Protein AF-A0A7S0E6U7-F1 (afdb_monomer)

pLDDT: mean 78.51, std 12.42, range [43.56, 93.94]

InterPro domains:
  IPR024671 Autophagy-related protein 22-like [PF11700] (1-164)
  IPR050495 Autophagy-related 22 and Lipoteichoic acid anchor flippase [PTHR23519] (1-165)

Solvent-accessible surface area (backbone atoms only — not comparable to full-atom values): 9053 Å² total; per-residue (Å²): 94,70,68,56,48,61,59,49,42,55,45,42,75,70,36,68,52,45,69,55,54,36,51,51,28,46,50,53,18,22,48,32,32,39,54,47,54,72,64,75,53,88,87,40,54,69,58,54,49,50,34,51,51,50,22,52,41,19,52,55,49,35,52,52,37,47,62,68,40,43,68,62,59,42,61,71,33,68,74,50,66,74,43,88,82,53,65,69,58,52,52,51,52,38,53,49,54,51,51,53,52,50,51,52,48,51,53,52,50,50,52,51,49,54,52,32,52,51,49,26,67,74,54,50,50,93,88,49,82,62,50,18,62,29,52,32,40,24,49,52,13,49,52,50,42,54,57,45,52,54,50,58,68,71,48,74,91,71,81,50,80,79,74,83,80,125

Radius of gyration: 19.23 Å; Cα contacts (8 Å, |Δi|>4): 139; chains: 1; bounding box: 40×36×55 Å

Sequence (166 aa):
QCLAFITFGALADYGRNRKFGLMLCTGVGSLSCMLFLLVSDPHMHSFAAWLTISSNVCFGLSVVYYNAFLPILVSFHPEVTSTSNSMDKIEEVENFMSTVGFMFGYIAGFIGAVFGVVLQALVGNEDNGRLGDRVTIFFAGLWWAGWSVWTFYCLGAHPGKPTPKL

Organism: NCBI:txid3032

Mean predicted aligned error: 8.81 Å

Foldseek 3Di:
DVVLCVVVLVCLQPPQQLLVLLVVLLVLLLVLLQCLLVPQDPVCVVVNVVSVVSNVSSVVSNVSSVLSCLLVVLCPDPVNVVDPDPPVVSVVVSVVVVVVVVVVVVVLVVVLVVVLVVQLVVVVDPPPRPSSVSVSSSSVSVSSVVVVVVVSVPDDRDRDDDDPDD

Nearest PDB structures (foldseek):
  4nqi-assembly2_D  TM=2.126E-01  e=6.933E+00  Dictyostelium discoideum
  2efk-assembly1_A-2  TM=1.876E-01  e=8.915E+00  Homo sapiens

Secondary structure (DSSP, 8-state):
-HHHHHHHHHHHHH-TTHHHHHHHHHHHHHHHHHHGGG--SGGGHHHHHHHHHHHHHHHHHHHHHHHHHHHHHHHTSHHHHHS---HHHHHHHHHHHHHHHHHHHHHHHHHHHHHHHHHHHHH--TTSTTHHHHHHHHHHHHHHHHHHHHHHHHS--PPPPPPPP-

Structure (mmCIF, N/CA/C/O backbone):
data_AF-A0A7S0E6U7-F1
#
_entry.id   AF-A0A7S0E6U7-F1
#
loop_
_atom_site.group_PDB
_atom_site.id
_atom_site.type_symbol
_atom_site.label_atom_id
_atom_site.label_alt_id
_atom_site.label_comp_id
_atom_site.label_asym_id
_atom_site.label_entity_id
_atom_site.label_seq_id
_atom_site.pdbx_PDB_ins_code
_atom_site.Cartn_x
_atom_site.Cartn_y
_atom_site.Cartn_z
_atom_site.occupancy
_atom_site.B_iso_or_equiv
_atom_site.auth_seq_id
_atom_site.auth_comp_id
_atom_site.auth_asym_id
_atom_site.auth_atom_id
_atom_site.pdbx_PDB_model_num
ATOM 1 N N . GLN A 1 1 ? 8.686 13.075 5.374 1.00 58.84 1 GLN A N 1
ATOM 2 C CA . GLN A 1 1 ? 7.913 12.010 6.051 1.00 58.84 1 GLN A CA 1
ATOM 3 C C . GLN A 1 1 ? 7.513 12.424 7.468 1.00 58.84 1 GLN A C 1
ATOM 5 O O . GLN A 1 1 ? 6.323 12.574 7.684 1.00 58.84 1 GLN A O 1
ATOM 10 N N . CYS A 1 2 ? 8.449 12.749 8.376 1.00 56.53 2 CYS A N 1
ATOM 11 C CA . CYS A 1 2 ? 8.138 13.178 9.757 1.00 56.53 2 CYS A CA 1
ATOM 12 C C . CYS A 1 2 ? 7.085 14.310 9.865 1.00 56.53 2 CYS A C 1
ATOM 14 O O . CYS A 1 2 ? 6.062 14.130 10.514 1.00 56.53 2 CYS A O 1
ATOM 16 N N . LEU A 1 3 ? 7.258 15.430 9.146 1.00 61.53 3 LEU A N 1
ATOM 17 C CA . LEU A 1 3 ? 6.282 16.538 9.158 1.00 61.53 3 LEU A CA 1
ATOM 18 C C . LEU A 1 3 ? 4.882 16.123 8.671 1.00 61.53 3 LEU A C 1
ATOM 20 O O . LEU A 1 3 ? 3.886 16.533 9.250 1.00 61.53 3 LEU A O 1
ATOM 24 N N . ALA A 1 4 ? 4.799 15.268 7.646 1.00 61.69 4 ALA A N 1
ATOM 25 C CA . ALA A 1 4 ? 3.521 14.779 7.134 1.00 61.69 4 ALA A CA 1
ATOM 26 C C . ALA A 1 4 ? 2.814 13.870 8.149 1.00 61.69 4 ALA A C 1
ATOM 28 O O . ALA A 1 4 ? 1.600 13.962 8.288 1.00 61.69 4 ALA A O 1
ATOM 29 N N . PHE A 1 5 ? 3.556 13.049 8.899 1.00 64.88 5 PHE A N 1
ATOM 30 C CA . PHE A 1 5 ? 2.982 12.259 9.991 1.00 64.88 5 PHE A CA 1
ATOM 31 C C . PHE A 1 5 ? 2.479 13.133 11.134 1.00 64.88 5 PHE A C 1
ATOM 33 O O . PHE A 1 5 ? 1.409 12.861 11.659 1.00 64.88 5 PHE A O 1
ATOM 40 N N . ILE A 1 6 ? 3.180 14.216 11.472 1.00 63.50 6 ILE A N 1
ATOM 41 C CA . ILE A 1 6 ? 2.727 15.142 12.517 1.00 63.50 6 ILE A CA 1
ATOM 42 C C . ILE A 1 6 ? 1.440 15.863 12.081 1.00 63.50 6 ILE A C 1
ATOM 44 O O . ILE A 1 6 ? 0.478 15.929 12.842 1.00 63.50 6 ILE A O 1
ATOM 48 N N . THR A 1 7 ? 1.381 16.371 10.846 1.00 66.00 7 THR A N 1
ATOM 49 C CA . THR A 1 7 ? 0.226 17.149 10.365 1.00 66.00 7 THR A CA 1
ATOM 50 C C . THR A 1 7 ? -0.982 16.275 10.020 1.00 66.00 7 THR A C 1
ATOM 52 O O . THR A 1 7 ? -2.103 16.579 10.424 1.00 66.00 7 THR A O 1
ATOM 55 N N . PHE A 1 8 ? -0.779 15.186 9.276 1.00 63.94 8 PHE A N 1
ATOM 56 C CA . PHE A 1 8 ? -1.872 14.317 8.835 1.00 63.94 8 PHE A CA 1
ATOM 57 C C . PHE A 1 8 ? -2.182 13.186 9.818 1.00 63.94 8 PHE A C 1
ATOM 59 O O . PHE A 1 8 ? -3.286 12.658 9.756 1.00 63.94 8 PHE A O 1
ATOM 66 N N . GLY A 1 9 ? -1.279 12.848 10.744 1.00 58.53 9 GLY A N 1
ATOM 67 C CA . GLY A 1 9 ? -1.579 11.950 11.865 1.00 58.53 9 GLY A CA 1
ATOM 68 C C . GLY A 1 9 ? -2.603 12.568 12.812 1.00 58.53 9 GLY A C 1
ATOM 69 O O . GLY A 1 9 ? -3.620 11.947 13.088 1.00 58.53 9 GLY A O 1
ATOM 70 N N . ALA A 1 10 ? -2.452 13.854 13.152 1.00 58.75 10 ALA A N 1
ATOM 71 C CA . ALA A 1 10 ? -3.490 14.589 13.879 1.00 58.75 10 ALA A CA 1
ATOM 72 C C . ALA A 1 10 ? -4.824 14.634 13.100 1.00 58.75 10 ALA A C 1
ATOM 74 O O . ALA A 1 10 ? -5.903 14.498 13.675 1.00 58.75 10 ALA A O 1
ATOM 75 N N . LEU A 1 11 ? -4.774 14.768 11.768 1.00 58.66 11 LEU A N 1
ATOM 76 C CA . LEU A 1 11 ? -5.972 14.695 10.925 1.00 58.66 11 LEU A CA 1
ATOM 77 C C . LEU A 1 11 ? -6.589 13.281 10.894 1.00 58.66 11 LEU A C 1
ATOM 79 O O . LEU A 1 11 ? -7.803 13.155 10.751 1.00 58.66 11 LEU A O 1
ATOM 83 N N . ALA A 1 12 ? -5.785 12.227 11.043 1.00 58.91 12 ALA A N 1
ATOM 84 C CA . ALA A 1 12 ? -6.248 10.846 11.144 1.00 58.91 12 ALA A CA 1
ATOM 85 C C . ALA A 1 12 ? -6.917 10.566 12.498 1.00 58.91 12 ALA A C 1
ATOM 87 O O . ALA A 1 12 ? -7.988 9.951 12.543 1.00 58.91 12 ALA A O 1
ATOM 88 N N . ASP A 1 13 ? -6.348 11.102 13.577 1.00 57.91 13 ASP A N 1
ATOM 89 C CA . ASP A 1 13 ? -6.858 10.940 14.938 1.00 57.91 13 ASP A CA 1
ATOM 90 C C . ASP A 1 13 ? -8.187 11.688 15.147 1.00 57.91 13 ASP A C 1
ATOM 92 O O . ASP A 1 13 ? -9.116 11.146 15.755 1.00 57.91 13 ASP A O 1
ATOM 96 N N . TYR A 1 14 ? -8.347 12.884 14.565 1.00 55.78 14 TYR A N 1
ATOM 97 C CA . TYR A 1 14 ? -9.519 13.749 14.797 1.00 55.78 14 TYR A CA 1
ATOM 98 C C . TYR A 1 14 ? -10.451 13.940 13.585 1.00 55.78 14 TYR A C 1
ATOM 100 O O . TYR A 1 14 ? -11.534 14.517 13.714 1.00 55.78 14 TYR A O 1
ATOM 108 N N . GLY A 1 15 ? -10.077 13.470 12.395 1.00 56.81 15 GLY A N 1
ATOM 109 C CA . GLY A 1 15 ? -10.838 13.690 11.166 1.00 56.81 15 GLY A CA 1
ATOM 110 C C . GLY A 1 15 ? -12.142 12.894 11.109 1.00 56.81 15 GLY A C 1
ATOM 111 O O . GLY A 1 15 ? -12.154 11.671 11.223 1.00 56.81 15 GLY A O 1
ATOM 112 N N . ARG A 1 16 ? -13.257 13.577 10.819 1.00 57.19 16 ARG A N 1
ATOM 113 C CA . ARG A 1 16 ? -14.588 12.962 10.636 1.00 57.19 16 ARG A CA 1
ATOM 114 C C . ARG A 1 16 ? -14.644 11.938 9.483 1.00 57.19 16 ARG A C 1
ATOM 116 O O . ARG A 1 16 ? -15.515 11.075 9.481 1.00 57.19 16 ARG A O 1
ATOM 123 N N . ASN A 1 17 ? -13.686 11.993 8.550 1.00 65.44 17 ASN A N 1
ATOM 124 C CA . ASN A 1 17 ? -13.664 11.214 7.307 1.00 65.44 17 ASN A CA 1
ATOM 125 C C . ASN A 1 17 ? -12.440 10.274 7.200 1.00 65.44 17 ASN A C 1
ATOM 127 O O . ASN A 1 17 ? -11.799 10.213 6.150 1.00 65.44 17 ASN A O 1
ATOM 131 N N . ARG A 1 18 ? -12.105 9.519 8.260 1.00 71.12 18 ARG A N 1
ATOM 132 C CA . ARG A 1 18 ? -10.932 8.609 8.296 1.00 71.12 18 ARG A CA 1
ATOM 133 C C . ARG A 1 18 ? -10.846 7.654 7.095 1.00 71.12 18 ARG A C 1
ATOM 135 O O . ARG A 1 18 ? -9.765 7.442 6.554 1.00 71.12 18 ARG A O 1
ATOM 142 N N . LYS A 1 19 ? -11.989 7.130 6.620 1.00 72.19 19 LYS A N 1
ATOM 143 C CA . LYS A 1 19 ? -12.034 6.195 5.474 1.00 72.19 19 LYS A CA 1
ATOM 144 C C . LYS A 1 19 ? -11.593 6.897 4.192 1.00 72.19 19 LYS A C 1
ATOM 146 O O . LYS A 1 19 ? -10.853 6.333 3.399 1.00 72.19 19 LYS A O 1
ATOM 151 N N . PHE A 1 20 ? -12.025 8.141 4.011 1.00 78.69 20 PHE A N 1
ATOM 152 C CA . PHE A 1 20 ? -11.636 8.955 2.866 1.00 78.69 20 PHE A CA 1
ATOM 153 C C . PHE A 1 20 ? -10.144 9.293 2.895 1.00 78.69 20 PHE A C 1
ATOM 155 O O . PHE A 1 20 ? -9.494 9.193 1.861 1.00 78.69 20 PHE A O 1
ATOM 162 N N . GLY A 1 21 ? -9.594 9.611 4.072 1.00 77.62 21 GLY A N 1
ATOM 163 C CA . GLY A 1 21 ? -8.155 9.817 4.252 1.00 77.62 21 GLY A CA 1
ATOM 164 C C . GLY A 1 21 ? -7.341 8.591 3.835 1.00 77.62 21 GLY A C 1
ATOM 165 O O . GLY A 1 21 ? -6.423 8.717 3.028 1.00 77.62 21 GLY A O 1
ATOM 166 N N . LEU A 1 22 ? -7.739 7.401 4.294 1.00 81.69 22 LEU A N 1
ATOM 167 C CA . LEU A 1 22 ? -7.096 6.140 3.918 1.00 81.69 22 LEU A CA 1
ATOM 168 C C . LEU A 1 22 ? -7.194 5.863 2.404 1.00 81.69 22 LEU A C 1
ATOM 170 O O . LEU A 1 22 ? -6.184 5.547 1.775 1.00 81.69 22 LEU A O 1
ATOM 174 N N . MET A 1 23 ? -8.379 6.049 1.806 1.00 83.00 23 MET A N 1
ATOM 175 C CA . MET A 1 23 ? -8.598 5.866 0.363 1.00 83.00 23 MET A CA 1
ATOM 176 C C . MET A 1 23 ? -7.764 6.830 -0.484 1.00 83.00 23 MET A C 1
ATOM 178 O O . MET A 1 23 ? -7.129 6.398 -1.443 1.00 83.00 23 MET A O 1
ATOM 182 N N . LEU A 1 24 ? -7.725 8.119 -0.127 1.00 84.56 24 LEU A N 1
ATOM 183 C CA . LEU A 1 24 ? -6.906 9.113 -0.826 1.00 84.56 24 LEU A CA 1
ATOM 184 C C . LEU A 1 24 ? -5.427 8.768 -0.739 1.00 84.56 24 LEU A C 1
ATOM 186 O O . LEU A 1 24 ? -4.729 8.782 -1.744 1.00 84.56 24 LEU A O 1
ATOM 190 N N . CYS A 1 25 ? -4.961 8.448 0.462 1.00 84.56 25 CYS A N 1
ATOM 191 C CA . CYS A 1 25 ? -3.565 8.158 0.722 1.00 84.56 25 CYS A CA 1
ATOM 192 C C . CYS A 1 25 ? -3.087 6.951 -0.094 1.00 84.56 25 CYS A C 1
ATOM 194 O O . CYS A 1 25 ? -2.102 7.012 -0.827 1.00 84.56 25 CYS A O 1
ATOM 196 N N . THR A 1 26 ? -3.861 5.873 -0.049 1.00 85.56 26 THR A N 1
ATOM 197 C CA . THR A 1 26 ? -3.577 4.654 -0.803 1.00 85.56 26 THR A CA 1
ATOM 198 C C . THR A 1 26 ? -3.716 4.858 -2.315 1.00 85.56 26 THR A C 1
ATOM 200 O O . THR A 1 26 ? -2.899 4.357 -3.087 1.00 85.56 26 THR A O 1
ATOM 203 N N . GLY A 1 27 ? -4.705 5.639 -2.760 1.00 86.56 27 GLY A N 1
ATOM 204 C CA . GLY A 1 27 ? -4.887 5.987 -4.170 1.00 86.56 27 GLY A CA 1
ATOM 205 C C . GLY A 1 27 ? -3.730 6.820 -4.724 1.00 86.56 27 GLY A C 1
ATOM 206 O O . GLY A 1 27 ? -3.173 6.481 -5.762 1.00 86.56 27 GLY A O 1
ATOM 207 N N . VAL A 1 28 ? -3.310 7.866 -4.009 1.00 88.31 28 VAL A N 1
ATOM 208 C CA . VAL A 1 28 ? -2.173 8.713 -4.404 1.00 88.31 28 VAL A CA 1
ATOM 209 C C . VAL A 1 28 ? -0.865 7.922 -4.368 1.00 88.31 28 VAL A C 1
ATOM 211 O O . VAL A 1 28 ? -0.073 8.026 -5.302 1.00 88.31 28 VAL A O 1
ATOM 214 N N . GLY A 1 29 ? -0.643 7.100 -3.339 1.00 86.88 29 GLY A N 1
ATOM 215 C CA . GLY A 1 29 ? 0.556 6.268 -3.224 1.00 86.88 29 GLY A CA 1
ATOM 216 C C . GLY A 1 29 ? 0.679 5.240 -4.351 1.00 86.88 29 GLY A C 1
ATOM 217 O O . GLY A 1 29 ? 1.714 5.179 -5.018 1.00 86.88 29 GLY A O 1
ATOM 218 N N . SER A 1 30 ? -0.392 4.486 -4.618 1.00 89.38 30 SER A N 1
ATOM 219 C CA . SER A 1 30 ? -0.417 3.492 -5.701 1.00 89.38 30 SER A CA 1
ATOM 220 C C . SER A 1 30 ? -0.314 4.136 -7.086 1.00 89.38 30 SER A C 1
ATOM 222 O O . SER A 1 30 ? 0.467 3.665 -7.914 1.00 89.38 30 SER A O 1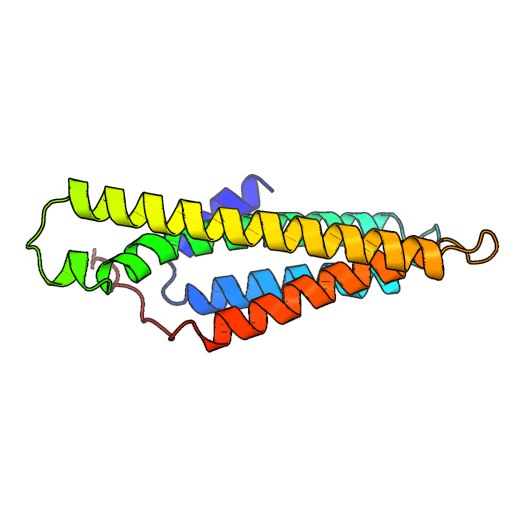
ATOM 224 N N . LEU A 1 31 ? -1.001 5.259 -7.321 1.00 90.12 31 LEU A N 1
ATOM 225 C CA . LEU A 1 31 ? -0.878 6.022 -8.564 1.00 90.12 31 LEU A CA 1
ATOM 226 C C . LEU A 1 31 ? 0.543 6.566 -8.756 1.00 90.12 31 LEU A C 1
ATOM 228 O O . LEU A 1 31 ? 1.066 6.526 -9.866 1.00 90.12 31 LEU A O 1
ATOM 232 N N . SER A 1 32 ? 1.196 7.021 -7.684 1.00 87.75 32 SER A N 1
ATOM 233 C CA . SER A 1 32 ? 2.590 7.480 -7.726 1.00 87.75 32 SER A CA 1
ATOM 234 C C . SER A 1 32 ? 3.543 6.362 -8.170 1.00 87.75 32 SER A C 1
ATOM 236 O O . SER A 1 32 ? 4.429 6.593 -8.992 1.00 87.75 32 SER A O 1
ATOM 238 N N . CYS A 1 33 ? 3.328 5.130 -7.692 1.00 86.38 33 CYS A N 1
ATOM 239 C CA . CYS A 1 33 ? 4.066 3.952 -8.160 1.00 86.38 33 CYS A CA 1
ATOM 240 C C . CYS A 1 33 ? 3.761 3.625 -9.629 1.00 86.38 33 CYS A C 1
ATOM 242 O O . CYS A 1 33 ? 4.676 3.316 -10.387 1.00 86.38 33 CYS A O 1
ATOM 244 N N . MET A 1 34 ? 2.505 3.742 -10.065 1.00 89.38 34 MET A N 1
ATOM 245 C CA . MET A 1 34 ? 2.143 3.496 -11.465 1.00 89.38 34 MET A CA 1
ATOM 246 C C . MET A 1 34 ? 2.743 4.537 -12.419 1.00 89.38 34 MET A C 1
ATOM 248 O O . MET A 1 34 ? 3.209 4.187 -13.501 1.00 89.38 34 MET A O 1
ATOM 252 N N . LEU A 1 35 ? 2.787 5.809 -12.014 1.00 87.44 35 LEU A N 1
ATOM 253 C CA . LEU A 1 35 ? 3.374 6.905 -12.794 1.00 87.44 35 LEU A CA 1
ATOM 254 C C . LEU A 1 35 ? 4.887 6.755 -12.999 1.00 87.44 35 LEU A C 1
ATOM 256 O O . LEU A 1 35 ? 5.442 7.384 -13.900 1.00 87.44 35 LEU A O 1
ATOM 260 N N . PHE A 1 36 ? 5.552 5.887 -12.230 1.00 83.88 36 PHE A N 1
ATOM 261 C CA . PHE A 1 36 ? 6.970 5.578 -12.412 1.00 83.88 36 PHE A CA 1
ATOM 262 C C . PHE A 1 36 ? 7.272 4.969 -13.794 1.00 83.88 36 PHE A C 1
ATOM 264 O O . PHE A 1 36 ? 8.389 5.101 -14.290 1.00 83.88 36 PHE A O 1
ATOM 271 N N . LEU A 1 37 ? 6.271 4.385 -14.466 1.00 84.19 37 LEU A N 1
ATOM 272 C CA . LEU A 1 37 ? 6.397 3.905 -15.848 1.00 84.19 37 LEU A CA 1
ATOM 273 C C . LEU A 1 37 ? 6.764 5.026 -16.839 1.00 84.19 37 LEU A C 1
ATOM 275 O O . LEU A 1 37 ? 7.450 4.771 -17.826 1.00 84.19 37 LEU A O 1
ATOM 279 N N . LEU A 1 38 ? 6.346 6.268 -16.567 1.00 82.44 38 LEU A N 1
ATOM 280 C CA . LEU A 1 38 ? 6.609 7.430 -17.424 1.00 82.44 38 LEU A CA 1
ATOM 281 C C . LEU A 1 38 ? 8.028 7.990 -17.260 1.00 82.44 38 LEU A C 1
ATOM 283 O O . LEU A 1 38 ? 8.447 8.830 -18.054 1.00 82.44 38 LEU A O 1
ATOM 287 N N . VAL A 1 39 ? 8.786 7.531 -16.259 1.00 81.12 39 VAL A N 1
ATOM 288 C CA . VAL A 1 39 ? 10.175 7.948 -16.028 1.00 81.12 39 VAL A CA 1
ATOM 289 C C . VAL A 1 39 ? 11.076 7.229 -17.031 1.00 81.12 39 VAL A C 1
ATOM 291 O O . VAL A 1 39 ? 11.729 6.232 -16.712 1.00 81.12 39 VAL A O 1
ATOM 294 N N . SER A 1 40 ? 11.066 7.716 -18.272 1.00 70.44 40 SER A N 1
ATOM 295 C CA . SER A 1 40 ? 11.844 7.130 -19.364 1.00 70.44 40 SER A CA 1
ATOM 296 C C . SER A 1 40 ? 13.200 7.784 -19.581 1.00 70.44 40 SER A C 1
ATOM 298 O O . SER A 1 40 ? 14.158 7.081 -19.913 1.00 70.44 40 SER A O 1
ATOM 300 N N . ASP A 1 41 ? 13.293 9.083 -19.308 1.00 74.56 41 ASP A N 1
ATOM 301 C CA . ASP A 1 41 ? 14.476 9.881 -19.598 1.00 74.56 41 ASP A CA 1
ATOM 302 C C . ASP A 1 41 ? 15.376 10.094 -18.368 1.00 74.56 41 ASP A C 1
ATOM 304 O O . ASP A 1 41 ? 14.878 10.370 -17.269 1.00 74.56 41 ASP A O 1
ATOM 308 N N . PRO A 1 42 ? 16.714 10.086 -18.540 1.00 68.75 42 PRO A N 1
ATOM 309 C CA . PRO A 1 42 ? 17.673 10.420 -17.482 1.00 68.75 42 PRO A CA 1
ATOM 310 C C . PRO A 1 42 ? 17.468 11.823 -16.886 1.00 68.75 42 PRO A C 1
ATOM 312 O O . PRO A 1 42 ? 17.825 12.090 -15.747 1.00 68.75 42 PRO A O 1
ATOM 315 N N . HIS A 1 43 ? 16.851 12.753 -17.615 1.00 74.75 43 HIS A N 1
ATOM 316 C CA . HIS A 1 43 ? 16.613 14.105 -17.102 1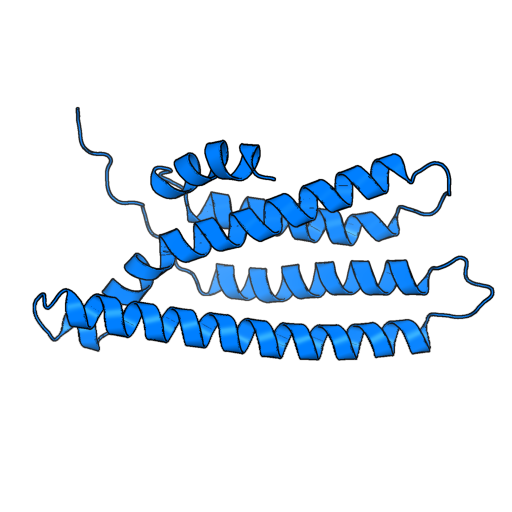.00 74.75 43 HIS A CA 1
ATOM 317 C C . HIS A 1 43 ? 15.462 14.171 -16.071 1.00 74.75 43 HIS A C 1
ATOM 319 O O . HIS A 1 43 ? 15.276 15.188 -15.400 1.00 74.75 43 HIS A O 1
ATOM 325 N N . MET A 1 44 ? 14.688 13.088 -15.910 1.00 79.81 44 MET A N 1
ATOM 326 C CA . MET A 1 44 ? 13.505 13.030 -15.039 1.00 79.81 44 MET A CA 1
ATOM 327 C C . MET A 1 44 ? 13.794 12.464 -13.637 1.00 79.81 44 MET A C 1
ATOM 329 O O . MET A 1 44 ? 12.861 12.179 -12.884 1.00 79.81 44 MET A O 1
ATOM 333 N N . HIS A 1 45 ? 15.061 12.327 -13.230 1.00 78.88 45 HIS A N 1
ATOM 334 C CA . HIS A 1 45 ? 15.414 11.803 -11.901 1.00 78.88 45 HIS A CA 1
ATOM 335 C C . HIS A 1 45 ? 14.798 12.608 -10.743 1.00 78.88 45 HIS A C 1
ATOM 337 O O . HIS A 1 45 ? 14.370 12.021 -9.749 1.00 78.88 45 HIS A O 1
ATOM 343 N N . SER A 1 46 ? 14.667 13.932 -10.876 1.00 83.31 46 SER A N 1
ATOM 344 C CA . SER A 1 46 ? 13.986 14.762 -9.870 1.00 83.31 46 SER A CA 1
ATOM 345 C C . SER A 1 46 ? 12.497 14.427 -9.748 1.00 83.31 46 SER A C 1
ATOM 347 O O . SER A 1 46 ? 11.957 14.413 -8.644 1.00 83.31 46 SER A O 1
ATOM 349 N N . PHE A 1 47 ? 11.832 14.110 -10.861 1.00 85.12 47 PHE A N 1
ATOM 350 C CA . PHE A 1 47 ? 10.431 13.690 -10.855 1.00 85.12 47 PHE A CA 1
ATOM 351 C C . PHE A 1 47 ? 10.268 12.314 -10.192 1.00 85.12 47 PHE A C 1
ATOM 353 O O . PHE A 1 47 ? 9.410 12.143 -9.327 1.00 85.12 47 PHE A O 1
ATOM 360 N N . ALA A 1 48 ? 11.163 11.369 -10.494 1.00 84.75 48 ALA A N 1
ATOM 361 C CA . ALA A 1 48 ? 11.206 10.061 -9.836 1.00 84.75 48 ALA A CA 1
ATOM 362 C C . ALA A 1 48 ? 11.434 10.164 -8.314 1.00 84.75 48 ALA A C 1
ATOM 364 O O . ALA A 1 48 ? 10.824 9.421 -7.537 1.00 84.75 48 ALA A O 1
ATOM 365 N N . ALA A 1 49 ? 12.267 11.114 -7.874 1.00 86.62 49 ALA A N 1
ATOM 366 C CA . ALA A 1 49 ? 12.487 11.390 -6.457 1.00 86.62 49 ALA A CA 1
ATOM 367 C C . ALA A 1 49 ? 11.204 11.896 -5.774 1.00 86.62 49 ALA A C 1
ATOM 369 O O . ALA A 1 49 ? 10.832 11.389 -4.714 1.00 86.62 49 ALA A O 1
ATOM 370 N N . TRP A 1 50 ? 10.479 12.828 -6.402 1.00 87.31 50 TRP A N 1
ATOM 371 C CA . TRP A 1 50 ? 9.191 13.307 -5.889 1.00 87.31 50 TRP A CA 1
ATOM 372 C C . TRP A 1 50 ? 8.144 12.194 -5.790 1.00 87.31 50 TRP A C 1
ATOM 374 O O . TRP A 1 50 ? 7.485 12.076 -4.754 1.00 87.31 50 TRP A O 1
ATOM 384 N N . LEU A 1 51 ? 8.035 11.339 -6.812 1.00 86.94 51 LEU A N 1
ATOM 385 C CA . LEU A 1 51 ? 7.134 10.180 -6.793 1.00 86.94 51 LEU A CA 1
ATOM 386 C C . LEU A 1 51 ? 7.472 9.210 -5.651 1.00 86.94 51 LEU A C 1
ATOM 388 O O . LEU A 1 51 ? 6.577 8.744 -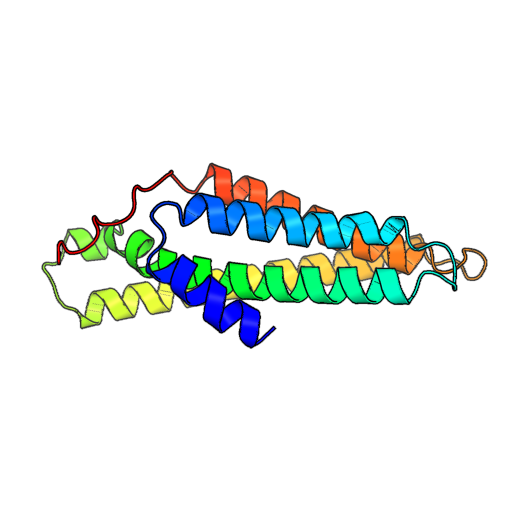4.939 1.00 86.94 51 LEU A O 1
ATOM 392 N N . THR A 1 52 ? 8.763 8.948 -5.434 1.00 86.81 52 THR A N 1
ATOM 393 C CA . THR A 1 52 ? 9.246 8.073 -4.354 1.00 86.81 52 THR A CA 1
ATOM 394 C C . THR A 1 52 ? 8.926 8.649 -2.975 1.00 86.81 52 THR A C 1
ATOM 396 O O . THR A 1 52 ? 8.464 7.925 -2.090 1.00 86.81 52 THR A O 1
ATOM 399 N N . ILE A 1 53 ? 9.134 9.953 -2.775 1.00 88.62 53 ILE A N 1
ATOM 400 C CA . ILE A 1 53 ? 8.810 10.623 -1.508 1.00 88.62 53 ILE A CA 1
ATOM 401 C C . ILE A 1 53 ? 7.300 10.576 -1.259 1.00 88.62 53 ILE A C 1
ATOM 403 O O . ILE A 1 53 ? 6.882 10.217 -0.159 1.00 88.62 53 ILE A O 1
ATOM 407 N N . SER A 1 54 ? 6.496 10.899 -2.275 1.00 86.94 54 SER A N 1
ATOM 408 C CA . SER A 1 54 ? 5.034 10.877 -2.190 1.00 86.94 54 SER A CA 1
ATOM 409 C C . SER A 1 54 ? 4.513 9.485 -1.823 1.00 86.94 54 SER A C 1
ATOM 411 O O . SER A 1 54 ? 3.754 9.347 -0.864 1.00 86.94 54 SER A O 1
ATOM 413 N N . SER A 1 55 ? 4.997 8.441 -2.508 1.00 87.19 55 SER A N 1
ATOM 414 C CA . SER A 1 55 ? 4.604 7.053 -2.244 1.00 87.19 55 SER A CA 1
ATOM 415 C C . SER A 1 55 ? 4.953 6.611 -0.818 1.00 87.19 55 SER A C 1
ATOM 417 O O . SER A 1 55 ? 4.086 6.110 -0.107 1.00 87.19 55 SER A O 1
ATOM 419 N N . ASN A 1 56 ? 6.168 6.898 -0.333 1.00 88.19 56 ASN A N 1
ATOM 420 C CA . ASN A 1 56 ? 6.570 6.541 1.035 1.00 88.19 56 ASN A CA 1
ATOM 421 C C . ASN A 1 56 ? 5.775 7.291 2.115 1.00 88.19 56 ASN A C 1
ATOM 423 O O . ASN A 1 56 ? 5.399 6.705 3.131 1.00 88.19 56 ASN A O 1
ATOM 427 N N . VAL A 1 57 ? 5.498 8.585 1.908 1.00 87.50 57 VAL A N 1
ATOM 428 C CA . VAL A 1 57 ? 4.631 9.356 2.816 1.00 87.50 57 VAL A CA 1
ATOM 429 C C . VAL A 1 57 ? 3.235 8.736 2.854 1.00 87.50 57 VAL A C 1
ATOM 431 O O . VAL A 1 57 ? 2.683 8.542 3.937 1.00 87.50 57 VAL A O 1
ATOM 434 N N . CYS A 1 58 ? 2.689 8.391 1.687 1.00 86.06 58 CYS A N 1
ATOM 435 C CA . CYS A 1 58 ? 1.367 7.792 1.581 1.00 86.06 58 CYS A CA 1
ATOM 436 C C . CYS A 1 58 ? 1.301 6.393 2.214 1.00 86.06 58 CYS A C 1
ATOM 438 O O . CYS A 1 58 ? 0.331 6.040 2.888 1.00 86.06 58 CYS A O 1
ATOM 440 N N . PHE A 1 59 ? 2.353 5.596 2.056 1.00 85.25 59 PHE A N 1
ATOM 441 C CA . PHE A 1 59 ? 2.447 4.290 2.693 1.00 85.25 59 PHE A CA 1
ATOM 442 C C . PHE A 1 59 ? 2.401 4.420 4.221 1.00 85.25 59 PHE A C 1
ATOM 444 O O . PHE A 1 59 ? 1.537 3.827 4.866 1.00 85.25 59 PHE A O 1
ATOM 451 N N . GLY A 1 60 ? 3.241 5.280 4.805 1.00 84.88 60 GLY A N 1
ATOM 452 C CA . GLY A 1 60 ? 3.253 5.466 6.256 1.00 84.88 60 GLY A CA 1
ATOM 453 C C . GLY A 1 60 ? 1.960 6.071 6.808 1.00 84.88 60 GLY A C 1
ATOM 454 O O . GLY A 1 60 ? 1.469 5.632 7.844 1.00 84.88 60 GLY A O 1
ATOM 455 N N . LEU A 1 61 ? 1.347 7.022 6.095 1.00 83.88 61 LEU A N 1
ATOM 456 C CA . LEU A 1 61 ? 0.059 7.583 6.507 1.00 83.88 61 LEU A CA 1
ATOM 457 C C . LEU A 1 61 ? -1.051 6.530 6.471 1.00 83.88 61 LEU A C 1
ATOM 459 O O . LEU A 1 61 ? -1.910 6.530 7.348 1.00 83.88 61 LEU A O 1
ATOM 463 N N . SER A 1 62 ? -1.018 5.605 5.511 1.00 84.56 62 SER A N 1
ATOM 464 C CA . SER A 1 62 ? -1.986 4.504 5.452 1.00 84.56 62 SER A CA 1
ATOM 465 C C . SER A 1 62 ? -1.895 3.599 6.687 1.00 84.56 62 SER A C 1
ATOM 467 O O . SER A 1 62 ? -2.930 3.200 7.217 1.00 84.56 62 SER A O 1
ATOM 469 N N . VAL A 1 63 ? -0.686 3.357 7.208 1.00 84.62 63 VAL A N 1
ATOM 470 C CA . VAL A 1 63 ? -0.478 2.613 8.467 1.00 84.62 63 VAL A CA 1
ATOM 471 C C . VAL A 1 63 ? -1.010 3.388 9.678 1.00 84.62 63 VAL A C 1
ATOM 473 O O . VAL A 1 63 ? -1.650 2.801 10.547 1.00 84.62 63 VAL A O 1
ATOM 476 N N . VAL A 1 64 ? -0.823 4.711 9.726 1.00 84.81 64 VAL A N 1
ATOM 477 C CA . VAL A 1 64 ? -1.393 5.552 10.799 1.00 84.81 64 VAL A CA 1
ATOM 478 C C . VAL A 1 64 ? -2.923 5.482 10.794 1.00 84.81 64 VAL A C 1
ATOM 480 O O . VAL A 1 64 ? -3.535 5.243 11.834 1.00 84.81 64 VAL A O 1
ATOM 483 N N . TYR A 1 65 ? -3.550 5.620 9.622 1.00 80.94 65 TYR A N 1
ATOM 484 C CA . TYR A 1 65 ? -5.001 5.468 9.495 1.00 80.94 65 TYR A CA 1
ATOM 485 C C . TYR A 1 65 ? -5.468 4.059 9.876 1.00 80.94 65 TYR A C 1
ATOM 487 O O . TYR A 1 65 ? -6.492 3.935 10.542 1.00 80.94 65 TYR A O 1
ATOM 495 N N . TYR A 1 66 ? -4.731 3.011 9.494 1.00 83.19 66 TYR A N 1
ATOM 496 C CA . TYR A 1 66 ? -5.021 1.632 9.896 1.00 83.19 66 TYR A CA 1
ATOM 497 C C . TYR A 1 66 ? -5.036 1.475 11.423 1.00 83.19 66 TYR A C 1
ATOM 499 O O . TYR A 1 66 ? -6.022 0.984 11.973 1.00 83.19 66 TYR A O 1
ATOM 507 N N . ASN A 1 67 ? -4.014 1.984 12.114 1.00 84.00 67 ASN A N 1
ATOM 508 C CA . ASN A 1 67 ? -3.957 1.953 13.577 1.00 84.00 67 ASN A CA 1
ATOM 509 C C . ASN A 1 67 ? -5.135 2.717 14.209 1.00 84.00 67 ASN A C 1
ATOM 511 O O . ASN A 1 67 ? -5.716 2.258 15.185 1.00 84.00 67 ASN A O 1
ATOM 515 N N . ALA A 1 68 ? -5.569 3.831 13.610 1.00 81.75 68 ALA A N 1
ATOM 516 C CA . ALA A 1 68 ? -6.747 4.575 14.068 1.00 81.75 68 ALA A CA 1
ATOM 517 C C . ALA A 1 68 ? -8.092 3.846 13.828 1.00 81.75 68 ALA A C 1
ATOM 519 O O . ALA A 1 68 ? -9.119 4.241 14.397 1.00 81.75 68 ALA A O 1
ATOM 520 N N . PHE A 1 69 ? -8.115 2.814 12.974 1.00 78.25 69 PHE A N 1
ATOM 521 C CA . PHE A 1 69 ? -9.284 1.969 12.696 1.00 78.25 69 PHE A CA 1
ATOM 522 C C . PHE A 1 69 ? -9.330 0.692 13.527 1.00 78.25 69 PHE A C 1
ATOM 524 O O . PHE A 1 69 ? -10.422 0.185 13.780 1.00 78.25 69 PHE A O 1
ATOM 531 N N . LEU A 1 70 ? -8.179 0.191 13.961 1.00 84.00 70 LEU A N 1
ATOM 532 C CA . LEU A 1 70 ? -8.055 -1.048 14.717 1.00 84.00 70 LEU A CA 1
ATOM 533 C C . LEU A 1 70 ? -8.993 -1.124 15.947 1.00 84.00 70 LEU A C 1
ATOM 535 O O . LEU A 1 70 ? -9.799 -2.056 15.994 1.00 84.00 70 LEU A O 1
ATOM 539 N N . PRO A 1 71 ? -9.047 -0.127 16.856 1.00 80.50 71 PRO A N 1
ATOM 540 C CA . PRO A 1 71 ? -9.949 -0.179 18.012 1.00 80.50 71 PRO A CA 1
ATOM 541 C C . PRO A 1 71 ? -11.435 -0.108 17.626 1.00 80.50 71 PRO A C 1
ATOM 543 O O . PRO A 1 71 ? -12.304 -0.577 18.361 1.00 80.50 71 PRO A O 1
ATOM 546 N N . ILE A 1 72 ? -11.760 0.476 16.465 1.00 80.25 72 ILE A N 1
ATOM 547 C CA . ILE A 1 72 ? -13.130 0.471 15.930 1.00 80.25 72 ILE A CA 1
ATOM 548 C C . ILE A 1 72 ? -13.478 -0.921 15.401 1.00 80.25 72 ILE A C 1
ATOM 550 O O . ILE A 1 72 ? -14.611 -1.354 15.552 1.00 80.25 72 ILE A O 1
ATOM 554 N N . LEU A 1 73 ? -12.531 -1.623 14.782 1.00 80.56 73 LEU A N 1
ATOM 555 C CA . LEU A 1 73 ? -12.763 -2.957 14.234 1.00 80.56 73 LEU A CA 1
ATOM 556 C C . LEU A 1 73 ? -12.950 -3.997 15.351 1.00 80.56 73 LEU A C 1
ATOM 558 O O . LEU A 1 73 ? -13.835 -4.846 15.267 1.00 80.56 73 LEU A O 1
ATOM 562 N N . VAL A 1 74 ? -12.165 -3.871 16.422 1.00 83.06 74 VAL A N 1
ATOM 563 C CA . VAL A 1 74 ? -12.208 -4.743 17.607 1.00 83.06 74 VAL A CA 1
ATOM 564 C C . VAL A 1 74 ? -13.511 -4.583 18.393 1.00 83.06 74 VAL A C 1
ATOM 566 O O . VAL A 1 74 ? -14.027 -5.562 18.929 1.00 83.06 74 VAL A O 1
ATOM 569 N N . SER A 1 75 ? -14.098 -3.381 18.434 1.00 77.38 75 SER A N 1
ATOM 570 C CA . SER A 1 75 ? -15.326 -3.138 19.207 1.00 77.38 75 SER A CA 1
ATOM 571 C C . SER A 1 75 ? -16.546 -3.915 18.695 1.00 77.38 75 SER A C 1
ATOM 573 O O . SER A 1 75 ? -17.473 -4.160 19.464 1.00 77.38 75 SER A O 1
ATOM 575 N N . PHE A 1 76 ? -16.533 -4.347 17.431 1.00 76.12 76 PHE A N 1
ATOM 576 C CA . PHE A 1 76 ? -17.568 -5.197 16.836 1.00 76.12 76 PHE A CA 1
ATOM 577 C C . PHE A 1 76 ? -17.263 -6.700 16.945 1.00 76.12 76 PHE A C 1
ATOM 579 O O . PHE A 1 76 ? -18.072 -7.517 16.500 1.00 76.12 76 PHE A O 1
ATOM 586 N N . HIS A 1 77 ? -16.117 -7.093 17.514 1.00 78.88 77 HIS A N 1
ATOM 587 C CA . HIS A 1 77 ? -15.762 -8.501 17.662 1.00 78.88 77 HIS A CA 1
ATOM 588 C C . HIS A 1 77 ? -16.687 -9.177 18.698 1.00 78.88 77 HIS A C 1
ATOM 590 O O . HIS A 1 77 ? -16.891 -8.627 19.789 1.00 78.88 77 HIS A O 1
ATOM 596 N N . PRO A 1 78 ? -17.247 -10.371 18.410 1.00 75.69 78 PRO A N 1
ATOM 597 C CA . PRO A 1 78 ? -18.210 -11.036 19.293 1.00 75.69 78 PRO A CA 1
ATOM 598 C C . PRO A 1 78 ? -17.653 -11.327 20.695 1.00 75.69 78 PRO A C 1
ATOM 600 O O . PRO A 1 78 ? -18.405 -11.287 21.669 1.00 75.69 78 PRO A O 1
ATOM 603 N N . GLU A 1 79 ? -16.340 -11.543 20.825 1.00 73.25 79 GLU A N 1
ATOM 604 C CA . GLU A 1 79 ? -15.670 -11.736 22.122 1.00 73.25 79 GLU A CA 1
ATOM 605 C C . GLU A 1 79 ? -15.695 -10.479 23.008 1.00 73.25 79 GLU A C 1
ATOM 607 O O . GLU A 1 79 ? -15.859 -10.587 24.226 1.00 73.25 79 GLU A O 1
ATOM 612 N N . VAL A 1 80 ? -15.603 -9.292 22.395 1.00 73.94 80 VAL A N 1
ATOM 613 C CA . VAL A 1 80 ? -15.632 -7.987 23.078 1.00 73.94 80 VAL A CA 1
ATOM 614 C C . VAL A 1 80 ? -17.068 -7.552 23.371 1.00 73.94 80 VAL A C 1
ATOM 616 O O . VAL A 1 80 ? -17.345 -6.997 24.429 1.00 73.94 80 VAL A O 1
ATOM 619 N N . THR A 1 81 ? -18.012 -7.854 22.474 1.00 70.38 81 THR A N 1
ATOM 620 C CA . THR A 1 81 ? -19.434 -7.511 22.666 1.00 70.38 81 THR A CA 1
ATOM 621 C C . THR A 1 81 ? -20.097 -8.362 23.759 1.00 70.38 81 THR A C 1
ATOM 623 O O . THR A 1 81 ? -20.983 -7.881 24.463 1.00 70.38 81 THR A O 1
ATOM 626 N N . SER A 1 82 ? -19.663 -9.616 23.932 1.00 66.69 82 SER A N 1
ATOM 627 C CA . SER A 1 82 ? -20.259 -10.552 24.902 1.00 66.69 82 SER A CA 1
ATOM 628 C C . SER A 1 82 ? -19.696 -10.410 26.322 1.00 66.69 82 SER A C 1
ATOM 630 O O . SER A 1 82 ? -20.350 -10.810 27.285 1.00 66.69 82 SER A O 1
ATOM 632 N N . THR A 1 83 ? -18.496 -9.839 26.474 1.00 61.09 83 THR A N 1
ATOM 633 C CA . THR A 1 83 ? -17.838 -9.658 27.775 1.00 61.09 83 THR A CA 1
ATOM 634 C C . THR A 1 83 ? -17.763 -8.174 28.119 1.00 61.09 83 THR A C 1
ATOM 636 O O . THR A 1 83 ? -16.973 -7.435 27.546 1.00 61.09 83 THR A O 1
ATOM 639 N N . SER A 1 84 ? -18.559 -7.733 29.093 1.00 56.09 84 SER A N 1
ATOM 640 C CA . SER A 1 84 ? -18.518 -6.369 29.633 1.00 56.09 84 SER A CA 1
ATOM 641 C C . SER A 1 84 ? -17.093 -5.934 30.044 1.00 56.09 84 SER A C 1
ATOM 643 O O . SER A 1 84 ? -16.585 -6.384 31.067 1.00 56.09 84 SER A O 1
ATOM 645 N N . ASN A 1 85 ? -16.514 -4.986 29.296 1.00 62.16 85 ASN A N 1
ATOM 646 C CA . ASN A 1 85 ? -15.580 -3.931 29.735 1.00 62.16 85 ASN A CA 1
ATOM 647 C C . ASN A 1 85 ? -14.270 -4.309 30.466 1.00 62.16 85 ASN A C 1
ATOM 649 O O . ASN A 1 85 ? -13.731 -3.477 31.197 1.00 62.16 85 ASN A O 1
ATOM 653 N N . SER A 1 86 ? -13.692 -5.495 30.268 1.00 72.75 86 SER A N 1
ATOM 654 C CA . SER A 1 86 ? -12.288 -5.701 30.665 1.00 72.75 86 SER A CA 1
ATOM 655 C C . SER A 1 86 ? -11.374 -5.043 29.628 1.00 72.75 86 SER A C 1
ATOM 657 O O . SER A 1 86 ? -11.225 -5.578 28.531 1.00 72.75 86 SER A O 1
ATOM 659 N N . MET A 1 87 ? -10.784 -3.890 29.966 1.00 80.06 87 MET A N 1
ATOM 660 C CA . MET A 1 87 ? -9.837 -3.163 29.101 1.00 80.06 87 MET A CA 1
ATOM 661 C C . MET A 1 87 ? -8.728 -4.094 28.582 1.00 80.06 87 MET A C 1
ATOM 663 O O . MET A 1 87 ? -8.442 -4.093 27.389 1.00 80.06 87 MET A O 1
ATOM 667 N N . ASP A 1 88 ? -8.226 -4.976 29.451 1.00 82.56 88 ASP A N 1
ATOM 668 C CA . ASP A 1 88 ? -7.179 -5.955 29.137 1.00 82.56 88 ASP A CA 1
ATOM 669 C C . ASP A 1 88 ? -7.568 -6.904 27.989 1.00 82.56 88 ASP A C 1
ATOM 671 O O . ASP A 1 88 ? -6.748 -7.214 27.130 1.00 82.56 88 ASP A O 1
ATOM 675 N N . LYS A 1 89 ? -8.840 -7.332 27.919 1.00 81.88 89 LYS A N 1
ATOM 676 C CA . LYS A 1 89 ? -9.324 -8.209 26.836 1.00 81.88 89 LYS A CA 1
ATOM 677 C C . LYS A 1 89 ? -9.455 -7.472 25.506 1.00 81.88 89 LYS A C 1
ATOM 679 O O . LYS A 1 89 ? -9.232 -8.068 24.458 1.00 81.88 89 LYS A O 1
ATOM 684 N N . ILE A 1 90 ? -9.848 -6.196 25.536 1.00 84.25 90 ILE A N 1
ATOM 685 C CA . ILE A 1 90 ? -9.936 -5.370 24.322 1.00 84.25 90 ILE A CA 1
ATOM 686 C C . ILE A 1 90 ? -8.537 -5.198 23.732 1.00 84.25 90 ILE A C 1
ATOM 688 O O . ILE A 1 90 ? -8.357 -5.409 22.535 1.00 84.25 90 ILE A O 1
ATOM 692 N N . GLU A 1 91 ? -7.556 -4.883 24.578 1.00 85.94 91 GLU A N 1
ATOM 693 C CA . GLU A 1 91 ? -6.159 -4.728 24.173 1.00 85.94 91 GLU A CA 1
ATOM 694 C C . GLU A 1 91 ? -5.558 -6.043 23.647 1.00 85.94 91 GLU A C 1
ATOM 696 O O . GLU A 1 91 ? -4.850 -6.042 22.639 1.00 85.94 91 GLU A O 1
ATOM 701 N N . GLU A 1 92 ? -5.877 -7.184 24.266 1.00 87.81 92 GLU A N 1
ATOM 702 C CA . GLU A 1 92 ? -5.441 -8.504 23.793 1.00 87.81 92 GLU A CA 1
ATOM 703 C C . GLU A 1 92 ? -5.964 -8.814 22.380 1.00 87.81 92 GLU A C 1
ATOM 705 O O . GLU A 1 92 ? -5.181 -9.154 21.487 1.00 87.81 92 GLU A O 1
ATOM 710 N N . VAL A 1 93 ? -7.272 -8.646 22.149 1.00 87.31 93 VAL A N 1
ATOM 711 C CA . VAL A 1 93 ? -7.893 -8.883 20.833 1.00 87.31 93 VAL A CA 1
ATOM 712 C C . VAL A 1 93 ? -7.367 -7.889 19.796 1.00 87.31 93 VAL A C 1
ATOM 714 O O . VAL A 1 93 ? -7.098 -8.272 18.657 1.00 87.31 93 VAL A O 1
ATOM 717 N N . GLU A 1 94 ? -7.165 -6.628 20.180 1.00 87.81 94 GLU A N 1
ATOM 718 C CA . GLU A 1 94 ? -6.576 -5.596 19.325 1.00 87.81 94 GLU A CA 1
ATOM 719 C C . GLU A 1 94 ? -5.167 -5.975 18.856 1.00 87.81 94 GLU A C 1
ATOM 721 O O . GLU A 1 94 ? -4.890 -5.995 17.650 1.00 87.81 94 GLU A O 1
ATOM 726 N N . ASN A 1 95 ? -4.298 -6.350 19.793 1.00 89.75 95 ASN A N 1
ATOM 727 C CA . ASN A 1 95 ? -2.937 -6.783 19.496 1.00 89.75 95 ASN A CA 1
ATOM 728 C C . ASN A 1 95 ? -2.921 -8.043 18.624 1.00 89.75 95 ASN A C 1
ATOM 730 O O . ASN A 1 95 ? -2.128 -8.129 17.677 1.00 89.75 95 ASN A O 1
ATOM 734 N N . PHE A 1 96 ? -3.818 -8.995 18.887 1.00 90.25 96 PHE A N 1
ATOM 735 C CA . PHE A 1 96 ? -3.959 -10.198 18.072 1.00 90.25 96 PHE A CA 1
ATOM 736 C C . PHE A 1 96 ? -4.375 -9.860 16.635 1.00 90.25 96 PHE A C 1
ATOM 738 O O . PHE A 1 96 ? -3.701 -10.265 15.685 1.00 90.25 96 PHE A O 1
ATOM 745 N N . MET A 1 97 ? -5.429 -9.058 16.458 1.00 87.12 97 MET A N 1
ATOM 746 C CA . MET A 1 97 ? -5.912 -8.645 15.137 1.00 87.12 97 MET A CA 1
ATOM 747 C C . MET A 1 97 ? -4.860 -7.849 14.359 1.00 87.12 97 MET A C 1
ATOM 749 O O . MET A 1 97 ? -4.667 -8.094 13.166 1.00 87.12 97 MET A O 1
ATOM 753 N N . SER A 1 98 ? -4.144 -6.940 15.028 1.00 90.12 98 SER A N 1
ATOM 754 C CA . SER A 1 98 ? -3.034 -6.196 14.428 1.00 90.12 98 SER A CA 1
ATOM 755 C C . SER A 1 98 ? -1.935 -7.133 13.938 1.00 90.12 98 SER A C 1
ATOM 757 O O . SER A 1 98 ? -1.534 -7.067 12.775 1.00 90.12 98 SER A O 1
ATOM 759 N N . THR A 1 99 ? -1.500 -8.057 14.801 1.00 91.12 99 THR A N 1
ATOM 760 C CA . THR A 1 99 ? -0.439 -9.026 14.498 1.0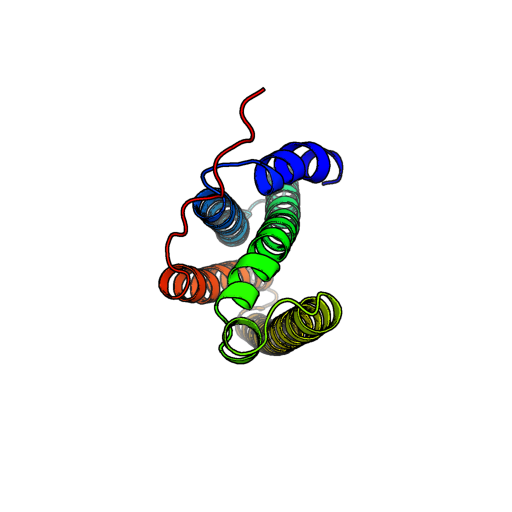0 91.12 99 THR A CA 1
ATOM 761 C C . THR A 1 99 ? -0.815 -9.900 13.307 1.00 91.12 99 THR A C 1
ATOM 763 O O . THR A 1 99 ? -0.025 -10.040 12.372 1.00 91.12 99 THR A O 1
ATOM 766 N N . VAL A 1 100 ? -2.038 -10.433 13.294 1.00 89.75 100 VAL A N 1
ATOM 767 C CA . VAL A 1 100 ? -2.558 -11.237 12.182 1.00 89.75 100 VAL A CA 1
ATOM 768 C C . VAL A 1 100 ? -2.603 -10.415 10.888 1.00 89.75 100 VAL A C 1
ATOM 770 O O . VAL A 1 100 ? -2.149 -10.892 9.846 1.00 89.75 100 VAL A O 1
ATOM 773 N N . GLY A 1 101 ? -3.073 -9.165 10.947 1.00 88.19 101 GLY A N 1
ATOM 774 C CA . GLY A 1 101 ? -3.091 -8.253 9.800 1.00 88.19 101 GLY A CA 1
ATOM 775 C C . GLY A 1 101 ? -1.697 -8.001 9.217 1.00 88.19 101 GLY A C 1
ATOM 776 O O . GLY A 1 101 ? -1.493 -8.144 8.008 1.00 88.19 101 GLY A O 1
ATOM 777 N N . PHE A 1 102 ? -0.711 -7.706 10.070 1.00 88.25 102 PHE A N 1
ATOM 778 C CA . PHE A 1 102 ? 0.677 -7.529 9.640 1.00 88.25 102 PHE A CA 1
ATOM 779 C C . PHE A 1 102 ? 1.286 -8.820 9.081 1.00 88.25 102 PHE A C 1
ATOM 781 O O . PHE A 1 102 ? 1.970 -8.759 8.062 1.00 88.25 102 PHE A O 1
ATOM 788 N N . MET A 1 103 ? 1.011 -9.988 9.675 1.00 90.62 103 MET A N 1
ATOM 789 C CA . MET A 1 103 ? 1.480 -11.280 9.154 1.00 90.62 103 MET A CA 1
ATOM 790 C C . MET A 1 103 ? 0.990 -11.534 7.727 1.00 90.62 103 MET A C 1
ATOM 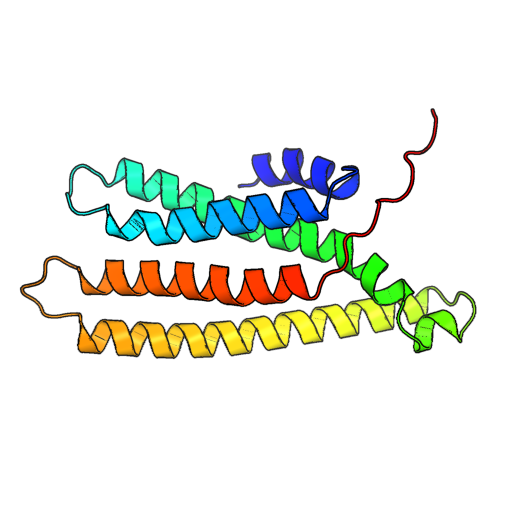792 O O . MET A 1 103 ? 1.798 -11.852 6.851 1.00 90.62 103 MET A O 1
ATOM 796 N N . PHE A 1 104 ? -0.307 -11.348 7.467 1.00 89.88 104 PHE A N 1
ATOM 797 C CA . PHE A 1 104 ? -0.844 -11.462 6.108 1.00 89.88 104 PHE A CA 1
ATOM 798 C C . PHE A 1 104 ? -0.221 -10.429 5.165 1.00 89.88 104 PHE A C 1
ATOM 800 O O . PHE A 1 104 ? 0.114 -10.770 4.030 1.00 89.88 104 PHE A O 1
ATOM 807 N N . GLY A 1 105 ? 0.005 -9.201 5.643 1.00 89.38 105 GLY A N 1
ATOM 808 C CA . GLY A 1 105 ? 0.725 -8.166 4.901 1.00 89.38 105 GLY A CA 1
ATOM 809 C C . GLY A 1 105 ? 2.142 -8.592 4.500 1.00 89.38 105 GLY A C 1
ATOM 810 O O . GLY A 1 105 ? 2.524 -8.425 3.342 1.00 89.38 105 GLY A O 1
ATOM 811 N N . TYR A 1 106 ? 2.903 -9.205 5.410 1.00 92.12 106 TYR A N 1
ATOM 812 C CA . TYR A 1 106 ? 4.249 -9.708 5.120 1.00 92.12 106 TYR A CA 1
ATOM 813 C C . TYR A 1 106 ? 4.239 -10.880 4.136 1.00 92.12 106 TYR A C 1
ATOM 815 O O . TYR A 1 106 ? 5.057 -10.900 3.216 1.00 92.12 106 TYR A O 1
ATOM 823 N N . ILE A 1 107 ? 3.300 -11.822 4.275 1.00 93.81 107 ILE A N 1
ATOM 824 C CA . ILE A 1 107 ? 3.144 -12.941 3.331 1.00 93.81 107 ILE A CA 1
ATOM 825 C C . ILE A 1 107 ? 2.800 -12.408 1.934 1.00 93.81 107 ILE A C 1
ATOM 827 O O . ILE A 1 107 ? 3.437 -12.790 0.952 1.00 93.81 107 ILE A O 1
ATOM 831 N N . ALA A 1 108 ? 1.841 -11.484 1.835 1.00 90.00 108 ALA A N 1
ATOM 832 C CA . ALA A 1 108 ? 1.468 -10.855 0.571 1.00 90.00 108 ALA A CA 1
ATOM 833 C C . ALA A 1 108 ? 2.629 -10.050 -0.035 1.00 90.00 108 ALA A C 1
ATOM 835 O O . ALA A 1 108 ? 2.836 -10.099 -1.247 1.00 90.00 108 ALA A O 1
ATOM 836 N N . GLY A 1 109 ? 3.404 -9.344 0.793 1.00 89.75 109 GLY A N 1
ATOM 837 C CA . GLY A 1 109 ? 4.598 -8.614 0.371 1.00 89.75 109 GLY A CA 1
ATOM 838 C C . GLY A 1 109 ? 5.686 -9.538 -0.173 1.00 89.75 109 GLY A C 1
ATOM 839 O O . GLY A 1 109 ? 6.255 -9.259 -1.226 1.00 89.75 109 GLY A O 1
ATOM 840 N N . PHE A 1 110 ? 5.923 -10.675 0.483 1.00 92.88 110 PHE A N 1
ATOM 841 C CA . PHE A 1 110 ? 6.863 -11.689 0.010 1.00 92.88 110 PHE A CA 1
ATOM 842 C C . PHE A 1 110 ? 6.422 -12.292 -1.329 1.00 92.88 110 PHE A C 1
ATOM 844 O O . PHE A 1 110 ? 7.213 -12.351 -2.268 1.00 92.88 110 PHE A O 1
ATOM 851 N N . ILE A 1 111 ? 5.146 -12.672 -1.451 1.00 93.94 111 ILE A N 1
ATOM 852 C CA . ILE A 1 111 ? 4.578 -13.194 -2.702 1.00 93.94 111 ILE A CA 1
ATOM 853 C C . ILE A 1 111 ? 4.704 -12.153 -3.821 1.00 93.94 111 ILE A C 1
ATOM 855 O O . ILE A 1 111 ? 5.202 -12.468 -4.902 1.00 93.94 111 ILE A O 1
ATOM 859 N N . GLY A 1 112 ? 4.315 -10.904 -3.554 1.00 90.88 112 GLY A N 1
ATOM 860 C CA . GLY A 1 112 ? 4.443 -9.801 -4.504 1.00 90.88 112 GLY A CA 1
ATOM 861 C C . GLY A 1 112 ? 5.892 -9.562 -4.937 1.00 90.88 112 GLY A C 1
ATOM 862 O O . GLY A 1 112 ? 6.141 -9.330 -6.118 1.00 90.88 112 GLY A O 1
ATOM 863 N N . ALA A 1 113 ? 6.855 -9.688 -4.019 1.00 89.88 113 ALA A N 1
ATOM 864 C CA . ALA A 1 113 ? 8.278 -9.572 -4.328 1.00 89.88 113 ALA A CA 1
ATOM 865 C C . ALA A 1 113 ? 8.776 -10.719 -5.221 1.00 89.88 113 ALA A C 1
ATOM 867 O O . ALA A 1 113 ? 9.483 -10.460 -6.193 1.00 89.88 113 ALA A O 1
ATOM 868 N N . VAL A 1 114 ? 8.370 -11.966 -4.951 1.00 93.56 114 VAL A N 1
ATOM 869 C CA . VAL A 1 114 ? 8.696 -13.117 -5.812 1.00 93.56 114 VAL A CA 1
ATOM 870 C C . VAL A 1 114 ? 8.136 -12.905 -7.220 1.00 93.56 114 VAL A C 1
ATOM 872 O O . VAL A 1 114 ? 8.873 -13.050 -8.195 1.00 93.56 114 VAL A O 1
ATOM 875 N N . PHE A 1 115 ? 6.873 -12.484 -7.342 1.00 91.62 115 PHE A N 1
ATOM 876 C CA . PHE A 1 115 ? 6.288 -12.131 -8.640 1.00 91.62 115 PHE A CA 1
ATOM 877 C C . PHE A 1 115 ? 7.041 -10.987 -9.324 1.00 91.62 115 PHE A C 1
ATOM 879 O O . PHE A 1 115 ? 7.290 -11.062 -10.525 1.00 91.62 115 PHE A O 1
ATOM 886 N N . GLY A 1 116 ? 7.453 -9.963 -8.574 1.00 89.12 116 GLY A N 1
ATOM 887 C CA . GLY A 1 116 ? 8.250 -8.852 -9.090 1.00 89.12 116 GLY A CA 1
ATOM 888 C C . GLY A 1 116 ? 9.599 -9.300 -9.652 1.00 89.12 116 GLY A C 1
ATOM 889 O O . GLY A 1 116 ? 9.962 -8.898 -10.752 1.00 89.12 116 GLY A O 1
ATOM 890 N N . VAL A 1 117 ? 10.315 -10.187 -8.955 1.00 89.06 117 VAL A N 1
ATOM 891 C CA . VAL A 1 117 ? 11.589 -10.748 -9.439 1.00 89.06 117 VAL A CA 1
ATOM 892 C C . VAL A 1 117 ? 11.381 -11.600 -10.690 1.00 89.06 117 VAL A C 1
ATOM 894 O O . VAL A 1 117 ? 12.162 -11.496 -11.633 1.00 89.06 117 VAL A O 1
ATOM 897 N N . VAL A 1 118 ? 10.321 -12.409 -10.737 1.00 90.00 118 VAL A N 1
ATOM 898 C CA . VAL A 1 118 ? 9.989 -13.201 -11.931 1.00 90.00 118 VAL A CA 1
ATOM 899 C C . VAL A 1 118 ? 9.669 -12.287 -13.116 1.00 90.00 118 VAL A C 1
ATOM 901 O O . VAL A 1 118 ? 10.205 -12.493 -14.201 1.00 90.00 118 VAL A O 1
ATOM 904 N N . LEU A 1 119 ? 8.859 -11.243 -12.920 1.00 87.19 119 LEU A N 1
ATOM 905 C CA . LEU A 1 119 ? 8.572 -10.251 -13.962 1.00 87.19 119 LEU A CA 1
ATOM 906 C C . LEU A 1 119 ? 9.843 -9.545 -14.437 1.00 87.19 119 LEU A C 1
ATOM 908 O O . LEU A 1 119 ? 10.055 -9.415 -15.642 1.00 87.19 119 LEU A O 1
ATOM 912 N N . GLN A 1 120 ? 10.714 -9.153 -13.508 1.00 85.69 120 GLN A N 1
ATOM 913 C CA . GLN A 1 120 ? 12.008 -8.566 -13.832 1.00 85.69 120 GLN A CA 1
ATOM 914 C C . GLN A 1 120 ? 12.864 -9.522 -14.670 1.00 85.69 120 GLN A C 1
ATOM 916 O O . GLN A 1 120 ? 13.469 -9.083 -15.641 1.00 85.69 120 GLN A O 1
ATOM 921 N N . ALA A 1 121 ? 12.908 -10.811 -14.332 1.00 85.12 121 ALA A N 1
ATOM 922 C CA . ALA A 1 121 ? 13.692 -11.805 -15.065 1.00 85.12 121 ALA A CA 1
ATOM 923 C C . ALA A 1 121 ? 13.141 -12.082 -16.475 1.00 85.12 121 ALA A C 1
ATOM 925 O O . ALA A 1 121 ? 13.910 -12.386 -17.382 1.00 85.12 121 ALA A O 1
ATOM 926 N N . LEU A 1 122 ? 11.824 -11.968 -16.673 1.00 84.31 122 LEU A N 1
ATOM 927 C CA . LEU A 1 122 ? 11.181 -12.171 -17.976 1.00 84.31 122 LEU A CA 1
ATOM 928 C C . LEU A 1 122 ? 11.281 -10.942 -18.895 1.00 84.31 122 LEU A C 1
ATOM 930 O O . LEU A 1 122 ? 11.348 -11.093 -20.113 1.00 84.31 122 LEU A O 1
ATOM 934 N N . VAL A 1 123 ? 11.252 -9.732 -18.328 1.00 82.44 123 VAL A N 1
ATOM 935 C CA . VAL A 1 123 ? 11.189 -8.460 -19.081 1.00 82.44 123 VAL A CA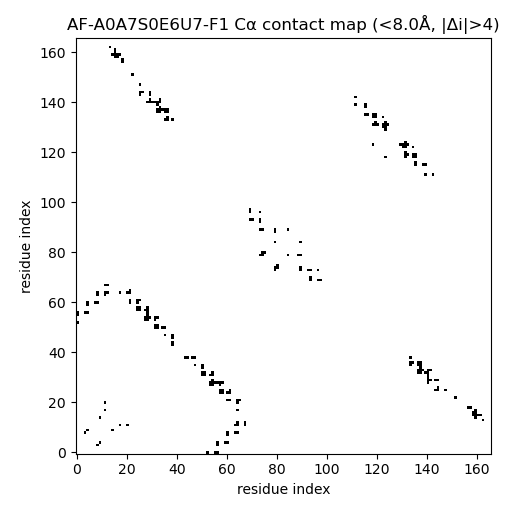 1
ATOM 936 C C . VAL A 1 123 ? 12.551 -7.756 -19.158 1.00 82.44 123 VAL A C 1
ATOM 938 O O . VAL A 1 123 ? 12.807 -6.971 -20.078 1.00 82.44 123 VAL A O 1
ATOM 941 N N . GLY A 1 124 ? 13.435 -8.019 -18.198 1.00 71.50 124 GLY A N 1
ATOM 942 C CA . GLY A 1 124 ? 14.766 -7.435 -18.092 1.00 71.50 124 GLY A CA 1
ATOM 943 C C . GLY A 1 124 ? 15.730 -8.019 -19.117 1.00 71.50 124 GLY A C 1
ATOM 944 O O . GLY A 1 124 ? 16.495 -8.920 -18.802 1.00 71.50 124 GLY A O 1
ATOM 945 N N . ASN A 1 125 ? 15.705 -7.475 -20.332 1.00 68.56 125 ASN A N 1
ATOM 946 C CA . ASN A 1 125 ? 16.731 -7.708 -21.348 1.00 68.56 125 ASN A CA 1
ATOM 947 C C . ASN A 1 125 ? 17.734 -6.540 -21.347 1.00 68.56 125 ASN A C 1
ATOM 949 O O . ASN A 1 125 ? 17.318 -5.391 -21.169 1.00 68.56 125 ASN A O 1
ATOM 953 N N . GLU A 1 126 ? 19.029 -6.809 -21.546 1.00 62.97 126 GLU A N 1
ATOM 954 C CA . GLU A 1 126 ? 20.103 -5.794 -21.455 1.00 62.97 126 GLU A CA 1
ATOM 955 C C . GLU A 1 126 ? 19.903 -4.600 -22.411 1.00 62.97 126 GLU A C 1
ATOM 957 O O . GLU A 1 126 ? 20.237 -3.471 -22.056 1.00 62.97 126 GLU A O 1
ATOM 962 N N . ASP A 1 127 ? 19.249 -4.808 -23.557 1.00 64.62 127 ASP A N 1
ATOM 963 C CA . ASP A 1 127 ? 18.985 -3.760 -24.557 1.00 64.62 127 ASP A CA 1
ATOM 964 C C . ASP A 1 127 ? 17.791 -2.840 -24.224 1.00 64.62 127 ASP A C 1
ATOM 966 O O . ASP A 1 127 ? 17.584 -1.808 -24.863 1.00 64.62 127 ASP A O 1
ATOM 970 N N . ASN A 1 128 ? 16.991 -3.166 -23.203 1.00 65.56 128 ASN A N 1
ATOM 971 C CA . ASN A 1 128 ? 15.672 -2.561 -22.985 1.00 65.56 128 ASN A CA 1
ATOM 972 C C . ASN A 1 128 ? 15.660 -1.349 -22.034 1.00 65.56 128 ASN A C 1
ATOM 974 O O . ASN A 1 128 ? 14.630 -1.059 -21.430 1.00 65.56 128 ASN A O 1
ATOM 978 N N . GLY A 1 129 ? 16.770 -0.629 -21.842 1.00 66.75 129 GLY A N 1
ATOM 979 C CA . GLY A 1 129 ? 16.749 0.684 -21.170 1.00 66.75 129 GLY A CA 1
ATOM 980 C C . GLY A 1 129 ? 16.095 0.708 -19.775 1.00 66.75 129 GLY A C 1
ATOM 981 O O . GLY A 1 129 ? 15.440 1.688 -19.413 1.00 66.75 129 GLY A O 1
ATOM 982 N N . ARG A 1 130 ? 16.256 -0.368 -18.988 1.00 74.94 130 ARG A N 1
ATOM 983 C CA . ARG A 1 130 ? 15.659 -0.551 -17.643 1.00 74.94 130 ARG A CA 1
ATOM 984 C C . ARG A 1 130 ? 14.126 -0.649 -17.624 1.00 74.94 130 ARG A C 1
ATOM 986 O O . ARG A 1 130 ? 13.503 -0.380 -16.597 1.00 74.94 130 ARG A O 1
ATOM 993 N N . LEU A 1 131 ? 13.503 -1.063 -18.729 1.00 79.69 131 LEU A N 1
ATOM 994 C CA . LEU A 1 131 ? 12.059 -1.326 -18.789 1.00 79.69 131 LEU A CA 1
ATOM 995 C C . LEU A 1 131 ? 11.603 -2.357 -17.745 1.00 79.69 131 LEU A C 1
ATOM 997 O O . LEU A 1 131 ? 10.517 -2.197 -17.194 1.00 79.69 131 LEU A O 1
ATOM 1001 N N . GLY A 1 132 ? 12.439 -3.352 -17.423 1.00 82.38 132 GLY A N 1
ATOM 1002 C CA . GLY A 1 132 ? 12.161 -4.317 -16.353 1.00 82.38 132 GLY A CA 1
ATOM 1003 C C . GLY A 1 132 ? 11.851 -3.627 -15.021 1.00 82.38 132 GLY A C 1
ATOM 1004 O O . GLY A 1 132 ? 10.777 -3.842 -14.464 1.00 82.38 132 GLY A O 1
ATOM 1005 N N . ASP A 1 133 ? 12.718 -2.706 -14.577 1.00 82.50 133 ASP A N 1
ATOM 1006 C CA . ASP A 1 133 ? 12.556 -1.997 -13.298 1.00 82.50 133 ASP A CA 1
ATOM 1007 C C . ASP A 1 133 ? 11.219 -1.236 -13.260 1.00 82.50 133 ASP A C 1
ATOM 1009 O O . ASP A 1 133 ? 10.498 -1.244 -12.262 1.00 82.50 133 ASP A O 1
ATOM 1013 N N . ARG A 1 134 ? 10.856 -0.600 -14.380 1.00 85.50 134 ARG A N 1
ATOM 1014 C CA . ARG A 1 134 ? 9.635 0.211 -14.510 1.00 85.50 134 ARG A CA 1
ATOM 1015 C C . ARG A 1 134 ? 8.375 -0.643 -14.456 1.00 85.50 134 ARG A C 1
ATOM 1017 O O . ARG A 1 134 ? 7.425 -0.282 -13.763 1.00 85.50 134 ARG A O 1
ATOM 1024 N N . VAL A 1 135 ? 8.372 -1.771 -15.166 1.00 86.44 135 VAL A N 1
ATOM 1025 C CA . VAL A 1 135 ? 7.247 -2.717 -15.177 1.00 86.44 135 VAL A CA 1
ATOM 1026 C C . VAL A 1 135 ? 7.066 -3.345 -13.797 1.00 86.44 135 VAL A C 1
ATOM 1028 O O . VAL A 1 135 ? 5.936 -3.445 -13.321 1.00 86.44 135 VAL A O 1
ATOM 1031 N N . THR A 1 136 ? 8.160 -3.683 -13.115 1.00 88.31 136 THR A N 1
ATOM 1032 C CA . THR A 1 136 ? 8.125 -4.223 -11.751 1.00 88.31 136 THR A CA 1
ATOM 1033 C C . THR A 1 136 ? 7.539 -3.214 -10.754 1.00 88.31 136 THR A C 1
ATOM 1035 O O . THR A 1 136 ? 6.673 -3.570 -9.951 1.00 88.31 136 THR A O 1
ATOM 1038 N N . ILE A 1 137 ? 7.935 -1.937 -10.825 1.00 87.88 137 ILE A N 1
ATOM 1039 C CA . ILE A 1 137 ? 7.388 -0.876 -9.955 1.00 87.88 137 ILE A CA 1
ATOM 1040 C C . ILE A 1 137 ? 5.910 -0.601 -10.269 1.00 87.88 137 ILE A C 1
ATOM 1042 O O . ILE A 1 137 ? 5.098 -0.433 -9.354 1.00 87.88 137 ILE A O 1
ATOM 1046 N N . PHE A 1 138 ? 5.533 -0.60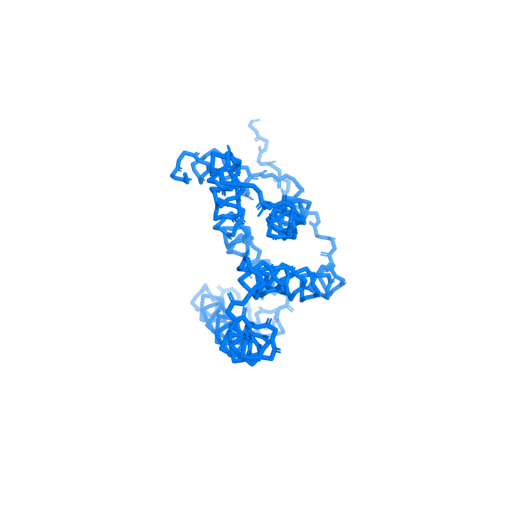4 -11.549 1.00 89.88 138 PHE A N 1
ATOM 1047 C CA . PHE A 1 138 ? 4.136 -0.477 -11.962 1.00 89.88 138 PHE A CA 1
ATOM 1048 C C . PHE A 1 138 ? 3.280 -1.634 -11.430 1.00 89.88 138 PHE A C 1
ATOM 1050 O O . PHE A 1 138 ? 2.199 -1.401 -10.882 1.00 89.88 138 PHE A O 1
ATOM 1057 N N . PHE A 1 139 ? 3.784 -2.868 -11.519 1.00 90.38 139 PHE A N 1
ATOM 1058 C CA . PHE A 1 139 ? 3.132 -4.041 -10.942 1.00 90.38 139 PHE A CA 1
ATOM 1059 C C . PHE A 1 139 ? 2.966 -3.908 -9.426 1.00 90.38 139 PHE A C 1
ATOM 1061 O O . PHE A 1 139 ? 1.884 -4.185 -8.918 1.00 90.38 139 PHE A O 1
ATOM 1068 N N . ALA A 1 140 ? 3.975 -3.418 -8.701 1.00 89.12 140 ALA A N 1
ATOM 1069 C CA . ALA A 1 140 ? 3.850 -3.158 -7.266 1.00 89.12 140 ALA A CA 1
ATOM 1070 C C . ALA A 1 140 ? 2.739 -2.133 -6.957 1.00 89.12 140 ALA A C 1
ATOM 1072 O O . ALA A 1 140 ? 1.970 -2.317 -6.012 1.00 89.12 140 ALA A O 1
ATOM 1073 N N . GLY A 1 141 ? 2.599 -1.091 -7.785 1.00 89.31 141 GLY A N 1
ATOM 1074 C CA . GLY A 1 141 ? 1.492 -0.134 -7.700 1.00 89.31 141 GLY A CA 1
ATOM 1075 C C . GLY A 1 141 ? 0.122 -0.778 -7.940 1.00 89.31 141 GLY A C 1
ATOM 1076 O O . GLY A 1 141 ? -0.811 -0.530 -7.177 1.00 89.31 141 GLY A O 1
ATOM 1077 N N . LEU A 1 142 ? 0.001 -1.640 -8.957 1.00 90.88 142 LEU A N 1
ATOM 1078 C CA . LEU A 1 142 ? -1.222 -2.407 -9.241 1.00 90.88 142 LEU A CA 1
ATOM 1079 C C . LEU A 1 142 ? -1.564 -3.393 -8.132 1.00 90.88 142 LEU A C 1
ATOM 1081 O O . LEU A 1 142 ? -2.726 -3.498 -7.751 1.00 90.88 142 LEU A O 1
ATOM 1085 N N . TRP A 1 143 ? -0.564 -4.091 -7.603 1.00 91.56 143 TRP A N 1
ATOM 1086 C CA . TRP A 1 143 ? -0.712 -5.003 -6.480 1.00 91.56 143 TRP A CA 1
ATOM 1087 C C . TRP A 1 143 ? -1.263 -4.255 -5.270 1.00 91.56 143 TRP A C 1
ATOM 1089 O O . TRP A 1 143 ? -2.290 -4.643 -4.712 1.00 91.56 143 TRP A O 1
ATOM 1099 N N . TRP A 1 144 ? -0.647 -3.123 -4.919 1.00 89.75 144 TRP A N 1
ATOM 1100 C CA . TRP A 1 144 ? -1.124 -2.281 -3.831 1.00 89.75 144 TRP A CA 1
ATOM 1101 C C . TRP A 1 144 ? -2.558 -1.797 -4.083 1.00 89.75 144 TRP A C 1
ATOM 1103 O O . TRP A 1 144 ? -3.417 -1.987 -3.222 1.00 89.75 144 TRP A O 1
ATOM 1113 N N . ALA A 1 145 ? -2.862 -1.248 -5.262 1.00 88.44 145 ALA A N 1
ATOM 1114 C CA . ALA A 1 145 ? -4.208 -0.783 -5.598 1.00 88.44 145 ALA A CA 1
ATOM 1115 C C . ALA A 1 145 ? -5.251 -1.914 -5.558 1.00 88.44 145 ALA A C 1
ATOM 1117 O O . ALA A 1 145 ? -6.318 -1.731 -4.978 1.00 88.44 145 ALA A O 1
ATOM 1118 N N . GLY A 1 146 ? -4.940 -3.089 -6.111 1.00 88.19 146 GLY A N 1
ATOM 1119 C CA . GLY A 1 146 ? -5.848 -4.236 -6.170 1.00 88.19 146 GLY A CA 1
ATOM 1120 C C . GLY A 1 146 ? -6.267 -4.720 -4.783 1.00 88.19 146 GLY A C 1
ATOM 1121 O O . GLY A 1 146 ? -7.462 -4.795 -4.486 1.00 88.19 146 GLY A O 1
ATOM 1122 N N . TRP A 1 147 ? -5.294 -4.954 -3.897 1.00 87.38 147 TRP A N 1
ATOM 1123 C CA . TRP A 1 147 ? -5.571 -5.345 -2.509 1.00 87.38 147 TRP A CA 1
ATOM 1124 C C . TRP A 1 147 ? -6.293 -4.246 -1.725 1.00 87.38 147 TRP A C 1
ATOM 1126 O O . TRP A 1 147 ? -7.140 -4.524 -0.870 1.00 87.38 147 TRP A O 1
ATOM 1136 N N . SER A 1 148 ? -6.015 -2.987 -2.050 1.00 84.75 148 SER A N 1
ATOM 1137 C CA . SER A 1 148 ? -6.642 -1.847 -1.385 1.00 84.75 148 SER A CA 1
ATOM 1138 C C . SER A 1 148 ? -8.097 -1.656 -1.791 1.00 84.75 148 SER A C 1
ATOM 1140 O O . SER A 1 148 ? -8.930 -1.374 -0.935 1.00 84.75 148 SER A O 1
ATOM 1142 N N . VAL A 1 149 ? -8.440 -1.867 -3.064 1.00 84.62 149 VAL A N 1
ATOM 1143 C CA . VAL A 1 149 ? -9.833 -1.832 -3.536 1.00 84.62 149 VAL A CA 1
ATOM 1144 C C . VAL A 1 149 ? -10.662 -2.898 -2.825 1.00 84.62 149 VAL A C 1
ATOM 1146 O O . VAL A 1 149 ? -11.741 -2.583 -2.320 1.00 84.62 149 VAL A O 1
ATOM 1149 N N . TRP A 1 150 ? -10.138 -4.123 -2.709 1.00 82.19 150 TRP A N 1
ATOM 1150 C CA . TRP A 1 150 ? -10.783 -5.181 -1.926 1.00 82.19 150 TRP A CA 1
ATOM 1151 C C . TRP A 1 150 ? -10.985 -4.752 -0.467 1.00 82.19 150 TRP A C 1
ATOM 1153 O O . TRP A 1 150 ? -12.092 -4.819 0.067 1.00 82.19 150 TRP A O 1
ATOM 1163 N N . THR A 1 151 ? -9.936 -4.208 0.152 1.00 81.69 151 THR A N 1
ATOM 1164 C CA . THR A 1 151 ? -9.978 -3.707 1.532 1.00 81.69 151 TH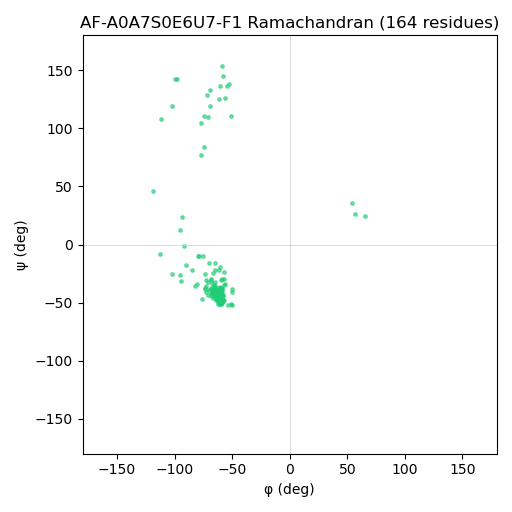R A CA 1
ATOM 1165 C C . THR A 1 151 ? -11.044 -2.623 1.719 1.00 81.69 151 THR A C 1
ATOM 1167 O O . THR A 1 151 ? -11.809 -2.666 2.680 1.00 81.69 151 THR A O 1
ATOM 1170 N N . PHE A 1 152 ? -11.159 -1.667 0.793 1.00 79.06 152 PHE A N 1
ATOM 1171 C CA . PHE A 1 152 ? -12.140 -0.577 0.877 1.00 79.06 152 PHE A CA 1
ATOM 1172 C C . PHE A 1 152 ? -13.575 -1.004 0.593 1.00 79.06 152 PHE A C 1
ATOM 1174 O O . PHE A 1 152 ? -14.501 -0.343 1.083 1.00 79.06 152 PHE A O 1
ATOM 1181 N N . TYR A 1 153 ? -13.751 -2.078 -0.175 1.00 77.75 153 TYR A N 1
ATOM 1182 C CA . TYR A 1 153 ? -15.045 -2.712 -0.384 1.00 77.75 153 TYR A CA 1
ATOM 1183 C C . TYR A 1 153 ? -15.510 -3.436 0.884 1.00 77.75 153 TYR A C 1
ATOM 1185 O O . TYR A 1 153 ? -16.659 -3.278 1.293 1.00 77.75 153 TYR A O 1
ATOM 1193 N N . CYS A 1 154 ? -14.606 -4.156 1.556 1.00 76.19 154 CYS A N 1
ATOM 1194 C CA . CYS A 1 154 ? -14.905 -4.845 2.812 1.00 76.19 154 CYS A CA 1
ATOM 1195 C C . CYS A 1 154 ? -15.058 -3.888 4.008 1.00 76.19 154 CYS A C 1
ATOM 1197 O O . CYS A 1 154 ? -15.838 -4.169 4.918 1.00 76.19 154 CYS A O 1
ATOM 1199 N N . LEU A 1 155 ? -14.360 -2.746 4.026 1.00 69.19 155 LEU A N 1
ATOM 1200 C CA . LEU A 1 155 ? -14.541 -1.740 5.076 1.00 69.19 155 LEU A CA 1
ATOM 1201 C C . LEU A 1 155 ? -15.863 -0.980 4.884 1.00 69.19 155 LEU A C 1
ATOM 1203 O O . LEU A 1 155 ? -15.981 -0.122 4.007 1.00 69.19 155 LEU A O 1
ATOM 1207 N N . GLY A 1 156 ? -16.840 -1.190 5.766 1.00 59.62 156 GLY A N 1
ATOM 1208 C CA . GLY A 1 156 ? -18.009 -0.309 5.873 1.00 59.62 156 GLY A CA 1
ATOM 1209 C C . GLY A 1 156 ? -17.606 1.146 6.171 1.00 59.62 156 GLY A C 1
ATOM 1210 O O . GLY A 1 156 ? -16.617 1.406 6.862 1.00 59.62 156 GLY A O 1
ATOM 1211 N N . ALA A 1 157 ? -18.344 2.123 5.633 1.00 53.84 157 ALA A N 1
ATOM 1212 C CA . ALA A 1 157 ? -18.154 3.527 5.996 1.00 53.84 157 ALA A CA 1
ATOM 1213 C C . ALA A 1 157 ? -18.659 3.750 7.429 1.00 53.84 157 ALA A C 1
ATOM 1215 O O . ALA A 1 157 ? -19.861 3.709 7.670 1.00 53.84 157 ALA A O 1
ATOM 1216 N N . HIS A 1 158 ? -17.745 3.979 8.372 1.00 59.88 158 HIS A N 1
ATOM 1217 C CA . HIS A 1 158 ? -18.103 4.231 9.765 1.00 59.88 158 HIS A CA 1
ATOM 1218 C C . HIS A 1 158 ? -18.005 5.734 10.062 1.00 59.88 158 HIS A C 1
ATOM 1220 O O . HIS A 1 158 ? -16.919 6.307 9.917 1.00 59.88 158 HIS A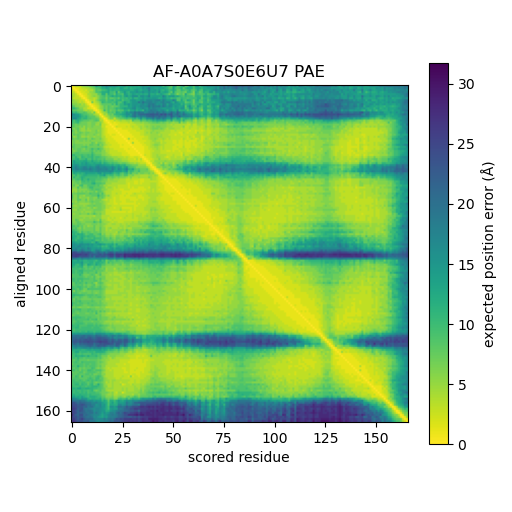 O 1
ATOM 1226 N N . PRO A 1 159 ? -19.112 6.395 10.451 1.00 48.31 159 PRO A N 1
ATOM 1227 C CA . PRO A 1 159 ? -19.072 7.775 10.910 1.00 48.31 159 PRO A CA 1
ATOM 1228 C C . PRO A 1 159 ? -18.195 7.856 12.166 1.00 48.31 159 PRO A C 1
ATOM 1230 O O . PRO A 1 159 ? -18.409 7.118 13.126 1.00 48.31 159 PRO A O 1
ATOM 1233 N N . GLY A 1 160 ? -17.184 8.729 12.153 1.00 51.12 160 GLY A N 1
ATOM 1234 C CA . GLY A 1 160 ? -16.319 8.938 13.315 1.00 51.12 160 GLY A CA 1
ATOM 1235 C C . GLY A 1 160 ? -17.110 9.391 14.550 1.00 51.12 160 GLY A C 1
ATOM 1236 O O . GLY A 1 160 ? -18.169 10.011 14.425 1.00 51.12 160 GLY A O 1
ATOM 1237 N N . LYS A 1 161 ? -16.584 9.097 15.750 1.00 48.09 161 LYS A N 1
ATOM 1238 C CA . LYS A 1 161 ? -17.158 9.577 17.019 1.00 48.09 161 LYS A CA 1
ATOM 1239 C C . LYS A 1 161 ? -17.335 11.108 16.966 1.00 48.09 161 LYS A C 1
ATOM 1241 O O . LYS A 1 161 ? -16.450 11.796 16.449 1.00 48.09 161 LYS A O 1
ATOM 1246 N N . PRO A 1 162 ? -18.458 11.657 17.465 1.00 44.84 162 PRO A N 1
ATOM 1247 C CA . PRO A 1 162 ? -18.682 13.097 17.473 1.00 44.84 162 PRO A CA 1
ATOM 1248 C C . PRO A 1 162 ? -17.588 13.790 18.291 1.00 44.84 162 PRO A C 1
ATOM 1250 O O . PRO A 1 162 ? -17.208 13.320 19.361 1.00 44.84 162 PRO A O 1
ATOM 1253 N N . THR A 1 163 ? -17.077 14.903 17.766 1.00 47.09 163 THR A N 1
ATOM 1254 C CA . THR A 1 163 ? -16.090 15.749 18.444 1.00 47.09 163 THR A CA 1
ATOM 1255 C C . THR A 1 163 ? -16.613 16.159 19.823 1.00 47.09 163 THR A C 1
ATOM 1257 O O . THR A 1 163 ? -17.787 16.545 19.906 1.00 47.09 163 THR A O 1
ATOM 1260 N N . PRO A 1 164 ? -15.788 16.119 20.889 1.00 43.56 164 PRO A N 1
ATOM 1261 C CA . PRO A 1 164 ? -16.173 16.710 22.162 1.00 43.56 164 PRO A CA 1
ATOM 1262 C C . PRO A 1 164 ? -16.513 18.179 21.912 1.00 43.56 164 PRO A C 1
ATOM 1264 O O . PRO A 1 164 ? -15.753 18.905 21.269 1.00 43.56 164 PRO A O 1
ATOM 1267 N N . LYS A 1 165 ? -17.711 18.586 22.332 1.00 50.84 165 LYS A N 1
ATOM 1268 C CA . LYS A 1 165 ? -18.092 19.995 22.304 1.00 50.84 165 LYS A CA 1
ATOM 1269 C C . LYS A 1 165 ? -17.243 20.685 23.372 1.00 50.84 165 LYS A C 1
ATOM 1271 O O . LYS A 1 165 ? -17.293 20.263 24.525 1.00 50.84 165 LYS A O 1
ATOM 1276 N N . LEU A 1 166 ? -16.425 21.644 22.936 1.00 45.72 166 LEU A N 1
ATOM 1277 C CA . LEU A 1 166 ? -15.771 22.621 23.808 1.00 45.72 166 LEU A CA 1
ATOM 1278 C C . LEU A 1 166 ? -16.823 23.392 24.609 1.00 45.72 166 LEU A C 1
ATOM 1280 O O . LEU A 1 166 ? -17.906 23.654 24.031 1.00 45.72 166 LEU A O 1
#